Protein AF-Q71J46-F1 (afdb_monomer_lite)

Sequence (124 aa):
EFREAAFPFSQALTGQPQLASGIKQAYRIANSTFSEVVGVYYGQTYFGAAAKEDVLGMIKRMLKVYEDRLAKNDWLSQATKDKAITKLQALILKVGYPDKI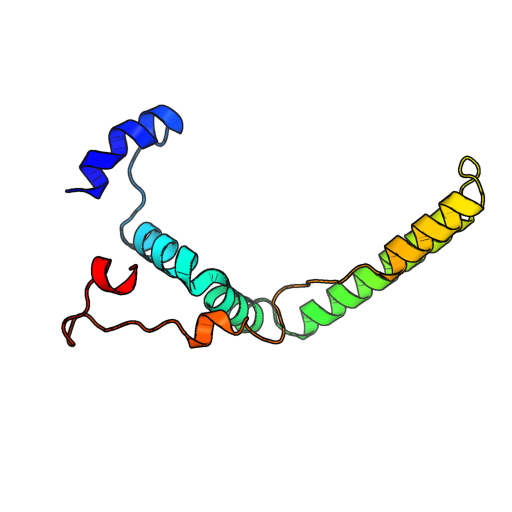EDIYNRLQVTPAEEGGSLYSNLQ

Secondary structure (DSSP, 8-state):
-HHHHTHHHHHHHH--SSPPPHHHHHHHHHHHHHHHHHHHHHIIIII-HHHHHHHHHHHHHHHHHHHHHHHH-SSS-HHHHHHHHHHHHTPPP--SS-SS--GGGGG-----GGGT--TTGGG-

InterPro domains:
  IPR000718 Peptidase M13 [PS51885] (1-124)
  IPR000718 Peptidase M13 [PTHR11733] (38-108)
  IPR008753 Peptidase M13, N-terminal domain [PF05649] (1-98)
  IPR024079 Metallopeptidase, catalytic domain superfamily [G3DSA:3.40.390.10] (18-116)

Structure (mmCIF, N/CA/C/O backbone):
data_AF-Q71J46-F1
#
_entry.id   AF-Q71J46-F1
#
loop_
_atom_site.group_PDB
_atom_site.id
_atom_site.type_symbol
_atom_site.label_atom_id
_atom_site.label_alt_id
_atom_site.label_comp_id
_atom_site.label_asym_id
_atom_site.label_entity_id
_atom_site.label_seq_id
_atom_site.pdbx_PDB_ins_code
_atom_site.Cartn_x
_atom_site.Cartn_y
_atom_site.Cartn_z
_atom_site.occupancy
_atom_site.B_iso_or_equiv
_atom_site.auth_seq_id
_atom_site.auth_comp_id
_atom_site.auth_asym_id
_atom_site.auth_atom_id
_atom_site.pdbx_PDB_model_num
ATOM 1 N N . GLU A 1 1 ? 21.104 7.763 -22.366 1.00 79.00 1 GLU A N 1
ATOM 2 C CA . GLU A 1 1 ? 20.827 9.111 -22.912 1.00 79.00 1 GLU A CA 1
ATOM 3 C C . GLU A 1 1 ? 19.822 9.926 -22.092 1.00 79.00 1 GLU A C 1
ATOM 5 O O . GLU A 1 1 ? 20.257 10.536 -21.127 1.00 79.00 1 GLU A O 1
ATOM 10 N N . PHE A 1 2 ? 18.504 9.926 -22.356 1.00 89.56 2 PHE A N 1
ATOM 11 C CA . PHE A 1 2 ? 17.559 10.815 -21.630 1.00 89.56 2 PHE A CA 1
ATOM 12 C C . PHE A 1 2 ? 17.592 10.667 -20.102 1.00 89.56 2 PHE A C 1
ATOM 14 O O . PHE A 1 2 ? 17.550 11.647 -19.363 1.00 89.56 2 PHE A O 1
ATOM 21 N N . ARG A 1 3 ? 17.717 9.428 -19.620 1.00 89.69 3 ARG A N 1
ATOM 22 C CA . ARG A 1 3 ? 17.825 9.129 -18.189 1.00 89.69 3 ARG A CA 1
ATOM 23 C C . ARG A 1 3 ? 19.098 9.695 -17.551 1.00 89.69 3 ARG A C 1
ATOM 25 O O . ARG A 1 3 ? 19.064 10.097 -16.394 1.00 89.69 3 ARG A O 1
ATOM 32 N N . GLU A 1 4 ? 20.204 9.703 -18.286 1.00 93.50 4 GLU A N 1
ATOM 33 C CA . GLU A 1 4 ? 21.473 10.279 -17.828 1.00 93.50 4 GLU A CA 1
ATOM 34 C C . GLU A 1 4 ? 21.417 11.798 -17.874 1.00 93.50 4 GLU A C 1
ATOM 36 O O . GLU A 1 4 ? 21.809 12.437 -16.906 1.00 93.50 4 GLU A O 1
ATOM 41 N N . ALA A 1 5 ? 20.835 12.371 -18.929 1.00 95.25 5 ALA A N 1
ATOM 42 C CA . ALA A 1 5 ? 20.633 13.812 -19.039 1.00 95.25 5 ALA A CA 1
ATOM 43 C C . ALA A 1 5 ? 19.754 14.371 -17.903 1.00 95.25 5 ALA A C 1
ATOM 45 O O . ALA A 1 5 ? 20.019 15.456 -17.394 1.00 95.25 5 ALA A O 1
ATOM 46 N N . ALA A 1 6 ? 18.739 13.620 -17.462 1.00 92.12 6 ALA A N 1
ATOM 47 C CA . ALA A 1 6 ? 17.874 14.008 -16.346 1.00 92.12 6 ALA A CA 1
ATOM 48 C C . ALA A 1 6 ? 18.517 13.815 -14.954 1.00 92.12 6 ALA A C 1
ATOM 50 O O . ALA A 1 6 ? 18.016 14.346 -13.959 1.00 92.12 6 ALA A O 1
ATOM 51 N N . PHE A 1 7 ? 19.606 13.045 -14.850 1.00 95.69 7 PHE A N 1
ATOM 52 C CA . PHE A 1 7 ? 20.170 12.644 -13.561 1.00 95.69 7 PHE A CA 1
ATOM 53 C C . PHE A 1 7 ? 20.768 13.790 -12.731 1.00 95.69 7 PHE A C 1
ATOM 55 O O . PHE A 1 7 ? 20.456 13.826 -11.540 1.00 95.69 7 PHE A O 1
ATOM 62 N N . PRO A 1 8 ? 21.559 14.738 -13.282 1.00 96.75 8 PRO A N 1
ATOM 63 C CA . PRO A 1 8 ? 22.214 15.779 -12.485 1.00 96.75 8 PRO A CA 1
ATOM 64 C C . PRO A 1 8 ? 21.248 16.595 -11.621 1.00 96.75 8 PRO A C 1
ATOM 66 O O . PRO A 1 8 ? 21.548 16.894 -10.468 1.00 96.75 8 PRO A O 1
ATOM 69 N N . PHE A 1 9 ? 20.052 16.892 -12.138 1.00 95.50 9 PHE A N 1
ATOM 70 C CA . PHE A 1 9 ? 19.023 17.595 -11.374 1.00 95.50 9 PHE A CA 1
ATOM 71 C C . PHE A 1 9 ? 18.504 16.751 -10.199 1.00 95.50 9 PHE A C 1
ATOM 73 O O . PHE A 1 9 ? 18.483 17.208 -9.057 1.00 95.50 9 PHE A O 1
ATOM 80 N N . SER A 1 10 ? 18.149 15.485 -10.448 1.00 94.00 10 SER A N 1
ATOM 81 C CA . SER A 1 10 ? 17.726 14.563 -9.384 1.00 94.00 10 SER A CA 1
ATOM 82 C C . SER A 1 10 ? 18.836 14.321 -8.356 1.00 94.00 10 SER A C 1
ATOM 84 O O . SER A 1 10 ? 18.549 14.166 -7.167 1.00 94.00 10 SER A O 1
ATOM 86 N N . GLN A 1 11 ? 20.094 14.270 -8.796 1.00 97.00 11 GLN A N 1
ATOM 87 C CA . GLN A 1 11 ? 21.263 14.121 -7.937 1.00 97.00 11 GLN A CA 1
ATOM 88 C C . GLN A 1 11 ? 21.434 15.338 -7.026 1.00 97.00 11 GLN A C 1
ATOM 90 O O . GLN A 1 11 ? 21.620 15.154 -5.827 1.00 97.00 11 GLN A O 1
ATOM 95 N N . ALA A 1 12 ? 21.294 16.558 -7.551 1.00 97.38 12 ALA A N 1
ATOM 96 C CA . ALA A 1 12 ? 21.371 17.779 -6.751 1.00 97.38 12 ALA A CA 1
ATOM 97 C C . ALA A 1 12 ? 20.289 17.845 -5.654 1.00 97.38 12 ALA A C 1
ATOM 99 O O . ALA A 1 12 ? 20.562 18.323 -4.557 1.00 97.38 12 ALA A O 1
ATOM 100 N N . LEU A 1 13 ? 19.083 17.327 -5.919 1.00 97.00 13 LEU A N 1
ATOM 101 C CA . LEU A 1 13 ? 17.981 17.310 -4.945 1.00 97.00 13 LEU A CA 1
ATOM 102 C C . LEU A 1 13 ? 18.117 16.229 -3.865 1.00 97.00 13 LEU A C 1
ATOM 104 O O . LEU A 1 13 ? 17.695 16.431 -2.731 1.00 97.00 13 LEU A O 1
ATOM 108 N N . THR A 1 14 ? 18.638 15.056 -4.228 1.00 96.25 14 THR A N 1
ATOM 109 C CA . THR A 1 14 ? 18.590 13.857 -3.367 1.00 96.25 14 THR A CA 1
ATOM 110 C C . THR A 1 14 ? 19.947 13.445 -2.807 1.00 96.25 14 THR A C 1
ATOM 112 O O . THR A 1 14 ? 20.006 12.605 -1.912 1.00 96.25 14 THR A O 1
ATOM 115 N N . GLY A 1 15 ? 21.041 13.978 -3.357 1.00 96.56 15 GLY A N 1
ATOM 116 C CA . GLY A 1 15 ? 22.405 13.552 -3.048 1.00 96.56 15 GLY A CA 1
ATOM 117 C C . GLY A 1 15 ? 22.750 12.148 -3.559 1.00 96.56 15 GLY A C 1
ATOM 118 O O . GLY A 1 15 ? 23.754 11.577 -3.138 1.00 96.56 15 GLY A O 1
ATOM 119 N N . GLN A 1 16 ? 21.934 11.549 -4.437 1.00 95.88 16 GLN A N 1
ATOM 120 C CA . GLN A 1 16 ? 22.171 10.184 -4.906 1.00 95.88 16 GLN A CA 1
ATOM 121 C C . GLN A 1 16 ? 23.502 10.095 -5.690 1.00 95.88 16 GLN A C 1
ATOM 123 O O . GLN A 1 16 ? 23.686 10.834 -6.657 1.00 95.88 16 GLN A O 1
ATOM 128 N N . PRO A 1 17 ? 24.422 9.171 -5.350 1.00 95.00 17 PRO A N 1
ATOM 129 C CA . PRO A 1 17 ? 25.767 9.159 -5.935 1.00 95.00 17 PRO A CA 1
ATOM 130 C C . PRO A 1 17 ? 25.795 8.695 -7.397 1.00 95.00 17 PRO A C 1
ATOM 132 O O . PRO A 1 17 ? 26.648 9.121 -8.165 1.00 95.00 17 PRO A O 1
ATOM 135 N N . GLN A 1 18 ? 24.858 7.831 -7.794 1.00 95.12 18 GLN A N 1
ATOM 136 C CA . GLN A 1 18 ? 24.785 7.269 -9.143 1.00 95.12 18 GLN A CA 1
ATOM 137 C C . GLN A 1 18 ? 23.353 6.898 -9.521 1.00 95.12 18 GLN A C 1
ATOM 139 O O . GLN A 1 18 ? 22.510 6.658 -8.652 1.00 95.12 18 GLN A O 1
ATOM 144 N N . LEU A 1 19 ? 23.093 6.757 -10.819 1.00 94.00 19 LEU A N 1
ATOM 145 C CA . LEU A 1 19 ? 21.829 6.235 -11.328 1.00 94.00 19 LEU A CA 1
ATOM 146 C C . LEU A 1 19 ? 21.512 4.837 -10.776 1.00 94.00 19 LEU A C 1
ATOM 148 O O . LEU A 1 19 ? 22.392 4.007 -10.551 1.00 94.00 19 LEU A O 1
ATOM 152 N N . ALA A 1 20 ? 20.220 4.544 -10.595 1.00 91.56 20 ALA A N 1
ATOM 153 C CA . ALA A 1 20 ? 19.792 3.180 -10.284 1.00 91.56 20 ALA A CA 1
ATOM 154 C C . ALA A 1 20 ? 20.135 2.220 -11.446 1.00 91.56 20 ALA A C 1
ATOM 156 O O . ALA A 1 20 ? 20.212 2.642 -12.603 1.00 91.56 20 ALA A O 1
ATOM 157 N N . SER A 1 21 ? 20.267 0.921 -11.180 1.00 95.06 21 SER A N 1
ATOM 158 C CA . SER A 1 21 ? 20.453 -0.062 -12.257 1.00 95.06 21 SER A CA 1
ATOM 159 C C . SER A 1 21 ? 19.276 -0.055 -13.243 1.00 95.06 21 SER A C 1
ATOM 161 O O . SER A 1 21 ? 18.163 0.354 -12.894 1.00 95.06 21 SER A O 1
ATOM 163 N N . GLY A 1 22 ? 19.512 -0.517 -14.476 1.00 93.69 22 GLY A N 1
ATOM 164 C CA . GLY A 1 22 ? 18.465 -0.630 -15.499 1.00 93.69 22 GLY A CA 1
ATOM 165 C C . GLY A 1 22 ? 17.284 -1.484 -15.030 1.00 93.69 22 GLY A C 1
ATOM 166 O O . GLY A 1 22 ? 16.142 -1.052 -15.124 1.00 93.69 22 GLY A O 1
ATOM 167 N N . ILE A 1 23 ? 17.564 -2.627 -14.395 1.00 96.25 23 ILE A N 1
ATOM 168 C CA . ILE A 1 23 ? 16.540 -3.520 -13.826 1.00 96.25 23 ILE A CA 1
ATOM 169 C C . ILE A 1 23 ? 15.715 -2.807 -12.753 1.00 96.25 23 ILE A C 1
ATOM 171 O O . ILE A 1 23 ? 14.489 -2.857 -12.775 1.00 96.25 23 ILE A O 1
ATOM 175 N N . LYS A 1 24 ? 16.366 -2.090 -11.827 1.00 95.56 24 LYS A N 1
ATOM 176 C CA . LYS A 1 24 ? 15.654 -1.366 -10.766 1.00 95.56 24 LYS A CA 1
ATOM 177 C C . LYS A 1 24 ? 14.781 -0.248 -11.335 1.00 95.56 24 LYS A C 1
ATOM 179 O O . LYS A 1 24 ? 13.716 0.027 -10.791 1.00 95.56 24 LYS A O 1
ATOM 184 N N . GLN A 1 25 ? 15.217 0.391 -12.419 1.00 93.50 25 GLN A N 1
ATOM 185 C CA . GLN A 1 25 ? 14.410 1.383 -13.120 1.00 93.50 25 GLN A CA 1
ATOM 186 C C . GLN A 1 25 ? 13.209 0.745 -13.819 1.00 93.50 25 GLN A C 1
ATOM 188 O O . GLN A 1 25 ? 12.097 1.229 -13.638 1.00 93.50 25 GLN A O 1
ATOM 193 N N . ALA A 1 26 ? 13.424 -0.337 -14.568 1.00 94.44 26 ALA A N 1
ATOM 194 C CA . ALA A 1 26 ? 12.358 -1.067 -15.248 1.00 94.44 26 ALA A CA 1
ATOM 195 C C . ALA A 1 26 ? 11.301 -1.556 -14.247 1.00 94.44 26 ALA A C 1
ATOM 197 O O . ALA A 1 26 ? 10.115 -1.304 -14.439 1.00 94.44 26 ALA A O 1
ATOM 198 N N . TYR A 1 27 ? 11.738 -2.133 -13.120 1.00 96.62 27 TYR A N 1
ATOM 199 C CA . TYR A 1 27 ? 10.857 -2.508 -12.016 1.00 96.62 27 TYR A CA 1
ATOM 200 C C . TYR A 1 27 ? 10.054 -1.318 -11.490 1.00 96.62 27 TYR A C 1
ATOM 202 O O . TYR A 1 27 ? 8.848 -1.427 -11.324 1.00 96.62 27 TYR A O 1
ATOM 210 N N . ARG A 1 28 ? 10.695 -0.167 -11.242 1.00 95.19 28 ARG A N 1
ATOM 211 C CA . ARG A 1 28 ? 9.996 1.027 -10.741 1.00 95.19 28 ARG A CA 1
ATOM 212 C C . ARG A 1 28 ? 8.924 1.521 -11.705 1.00 95.19 28 ARG A C 1
ATOM 214 O O . ARG A 1 28 ? 7.862 1.899 -11.233 1.00 95.19 28 ARG A O 1
ATOM 221 N N . ILE A 1 29 ? 9.201 1.506 -13.007 1.00 94.50 29 ILE A N 1
ATOM 222 C CA . ILE A 1 29 ? 8.242 1.934 -14.032 1.00 94.50 29 ILE A CA 1
ATOM 223 C C . ILE A 1 29 ? 7.075 0.945 -14.122 1.00 94.50 29 ILE A C 1
ATOM 225 O O . ILE A 1 29 ? 5.918 1.349 -14.080 1.00 94.50 29 ILE A O 1
ATOM 229 N N . ALA A 1 30 ? 7.360 -0.358 -14.175 1.00 94.94 30 ALA A N 1
ATOM 230 C CA . ALA A 1 30 ? 6.308 -1.370 -14.176 1.00 94.94 30 ALA A CA 1
ATOM 231 C C . ALA A 1 30 ? 5.458 -1.276 -12.900 1.00 94.94 30 ALA A C 1
ATOM 233 O O . ALA A 1 30 ? 4.234 -1.234 -12.964 1.00 94.94 30 ALA A O 1
ATOM 234 N N . ASN A 1 31 ? 6.100 -1.157 -11.737 1.00 96.44 31 ASN A N 1
ATOM 235 C CA . ASN A 1 31 ? 5.418 -1.076 -10.455 1.00 96.44 31 ASN A CA 1
ATOM 236 C C . ASN A 1 31 ? 4.669 0.249 -10.259 1.00 96.44 31 ASN A C 1
ATOM 238 O O . ASN A 1 31 ? 3.682 0.249 -9.543 1.00 96.44 31 ASN A O 1
ATOM 242 N N . SER A 1 32 ? 5.070 1.370 -10.871 1.00 95.44 32 SER A N 1
ATOM 243 C CA . SER A 1 32 ? 4.278 2.609 -10.784 1.00 95.44 32 SER A CA 1
ATOM 244 C C . SER A 1 32 ? 2.931 2.489 -11.493 1.00 95.44 32 SER A C 1
ATOM 246 O O . SER A 1 32 ? 1.973 3.122 -11.065 1.00 95.44 32 SER A O 1
ATOM 248 N N . THR A 1 33 ? 2.855 1.660 -12.534 1.00 94.81 33 THR A N 1
ATOM 249 C CA . THR A 1 33 ? 1.633 1.454 -13.322 1.00 94.81 33 THR A CA 1
ATOM 250 C C . THR A 1 33 ? 0.824 0.255 -12.827 1.00 94.81 33 THR A C 1
ATOM 252 O O . THR A 1 33 ? -0.397 0.315 -12.780 1.00 94.81 33 THR A O 1
ATOM 255 N N . PHE A 1 34 ? 1.496 -0.822 -12.409 1.00 96.25 34 PHE A N 1
ATOM 256 C CA . PHE A 1 34 ? 0.894 -2.118 -12.067 1.00 96.25 34 PHE A CA 1
ATOM 257 C C . PHE A 1 34 ? 1.054 -2.499 -10.582 1.00 96.25 34 PHE A C 1
ATOM 259 O O . PHE A 1 34 ? 1.047 -3.685 -10.248 1.00 96.25 34 PHE A O 1
ATOM 266 N N . SER A 1 35 ? 1.229 -1.516 -9.686 1.00 96.12 35 SER A N 1
ATOM 267 C CA . SER A 1 35 ? 1.576 -1.748 -8.267 1.00 96.12 35 SER A CA 1
ATOM 268 C C . SER A 1 35 ? 0.680 -2.764 -7.558 1.00 96.12 35 SER A C 1
ATOM 270 O O . SER A 1 35 ? 1.192 -3.639 -6.862 1.00 96.12 35 SER A O 1
ATOM 272 N N . GLU A 1 36 ? -0.640 -2.678 -7.729 1.00 97.12 36 GLU A N 1
ATOM 273 C CA . GLU A 1 36 ? -1.574 -3.565 -7.036 1.00 97.12 36 GLU A CA 1
ATOM 274 C C . GLU A 1 36 ? -1.516 -4.990 -7.578 1.00 97.12 36 GLU A C 1
ATOM 276 O O . GLU A 1 36 ? -1.485 -5.930 -6.793 1.00 97.12 36 GLU A O 1
ATOM 281 N N . VAL A 1 37 ? -1.414 -5.162 -8.897 1.00 96.44 37 VAL A N 1
ATOM 282 C CA . VAL A 1 37 ? -1.284 -6.485 -9.529 1.00 96.44 37 VAL A CA 1
ATOM 283 C C . VAL A 1 37 ? -0.016 -7.184 -9.034 1.00 96.44 37 VAL A C 1
ATOM 285 O O . VAL A 1 37 ? -0.064 -8.327 -8.574 1.00 96.44 37 VAL A O 1
ATOM 288 N N . VAL A 1 38 ? 1.116 -6.471 -9.062 1.00 96.38 38 VAL A N 1
ATOM 289 C CA . VAL A 1 38 ? 2.406 -6.973 -8.563 1.00 96.38 38 VAL A CA 1
ATOM 290 C C . VAL A 1 38 ? 2.329 -7.269 -7.062 1.00 96.38 38 VAL A C 1
ATOM 292 O O . VAL A 1 38 ? 2.792 -8.318 -6.609 1.00 96.38 38 VAL A O 1
ATOM 295 N N . GLY A 1 39 ? 1.718 -6.372 -6.287 1.00 97.00 39 GLY A N 1
ATOM 296 C CA . GLY A 1 39 ? 1.564 -6.502 -4.841 1.00 97.00 39 GLY A CA 1
ATOM 297 C C . GLY A 1 39 ? 0.670 -7.672 -4.428 1.00 97.00 39 GLY A C 1
ATOM 298 O O . GLY A 1 39 ? 1.015 -8.392 -3.491 1.00 97.00 39 GLY A O 1
ATOM 299 N N . VAL A 1 40 ? -0.436 -7.909 -5.139 1.00 97.00 40 VAL A N 1
ATOM 300 C CA . VAL A 1 40 ? -1.329 -9.056 -4.912 1.00 97.00 40 VAL A CA 1
ATOM 301 C C . VAL A 1 40 ? -0.598 -10.360 -5.192 1.00 97.00 40 VAL A C 1
ATOM 303 O O . VAL A 1 40 ? -0.600 -11.236 -4.328 1.00 97.00 40 VAL A O 1
ATOM 306 N N . TYR A 1 41 ? 0.094 -10.468 -6.331 1.00 96.19 41 TYR A N 1
ATOM 307 C CA . TYR A 1 41 ? 0.908 -11.647 -6.635 1.00 96.19 41 TYR A CA 1
ATOM 308 C C . TYR A 1 41 ? 1.949 -11.908 -5.538 1.00 96.19 41 TYR A C 1
ATOM 310 O O . TYR A 1 41 ? 2.053 -13.023 -5.020 1.00 96.19 41 TYR A O 1
ATOM 318 N N . TYR A 1 42 ? 2.691 -10.872 -5.134 1.00 97.25 42 TYR A N 1
ATOM 319 C CA . TYR A 1 42 ? 3.700 -10.986 -4.083 1.00 97.25 42 TYR A CA 1
ATOM 320 C C . TYR A 1 42 ? 3.082 -11.420 -2.746 1.00 97.25 42 TYR A C 1
ATOM 322 O O . TYR A 1 42 ? 3.587 -12.331 -2.089 1.00 97.25 42 TYR A O 1
ATOM 330 N N . GLY A 1 43 ? 1.970 -10.803 -2.350 1.00 97.38 43 GLY A N 1
ATOM 331 C CA . GLY A 1 43 ? 1.264 -11.120 -1.114 1.00 97.38 43 GLY A CA 1
ATOM 332 C C . GLY A 1 43 ? 0.728 -12.552 -1.090 1.00 97.38 43 GLY A C 1
ATOM 333 O O . GLY A 1 43 ? 0.915 -13.267 -0.105 1.00 97.38 43 GLY A O 1
ATOM 334 N N . GLN A 1 44 ? 0.125 -13.012 -2.182 1.00 95.75 44 GLN A N 1
ATOM 335 C CA . GLN A 1 44 ? -0.356 -14.390 -2.294 1.00 95.75 44 GLN A CA 1
ATOM 336 C C . GLN A 1 44 ? 0.796 -15.401 -2.246 1.00 95.75 44 GLN A C 1
ATOM 338 O O . GLN A 1 44 ? 0.676 -16.426 -1.579 1.00 95.75 44 GLN A O 1
ATOM 343 N N . THR A 1 45 ? 1.920 -15.088 -2.894 1.00 96.81 45 THR A N 1
ATOM 344 C CA . THR A 1 45 ? 3.061 -16.008 -3.030 1.00 96.81 45 THR A CA 1
ATOM 345 C C . THR A 1 45 ? 3.910 -16.094 -1.761 1.00 96.81 45 THR A C 1
ATOM 347 O O . THR A 1 45 ? 4.318 -17.184 -1.369 1.00 96.81 45 THR A O 1
ATOM 350 N N . TYR A 1 46 ? 4.194 -14.956 -1.121 1.00 97.88 46 TYR A N 1
ATOM 351 C CA . TYR A 1 46 ? 5.210 -14.870 -0.065 1.00 97.88 46 TYR A CA 1
ATOM 352 C C . TYR A 1 46 ? 4.656 -14.542 1.323 1.00 97.88 46 TYR A C 1
ATOM 354 O O . TYR A 1 46 ? 5.303 -14.867 2.315 1.00 97.88 46 TYR A O 1
ATOM 362 N N . PHE A 1 47 ? 3.486 -13.900 1.420 1.00 96.50 47 PHE A N 1
ATOM 363 C CA . PHE A 1 47 ? 2.843 -13.631 2.712 1.00 96.50 47 PHE A CA 1
ATOM 364 C C . PHE A 1 47 ? 1.844 -14.736 3.078 1.00 96.50 47 PHE A C 1
ATOM 366 O O . PHE A 1 47 ? 1.882 -15.264 4.187 1.00 96.50 47 PHE A O 1
ATOM 373 N N . GLY A 1 48 ? 0.998 -15.137 2.126 1.00 93.81 48 GLY A N 1
ATOM 374 C CA . GLY A 1 48 ? 0.060 -16.248 2.279 1.00 93.81 48 GLY A CA 1
ATOM 375 C C . GLY A 1 48 ? -1.192 -15.914 3.104 1.00 93.81 48 GLY A C 1
ATOM 376 O O . GLY A 1 48 ? -1.243 -14.960 3.881 1.00 93.81 48 GLY A O 1
ATOM 377 N N . ALA A 1 49 ? -2.249 -16.708 2.914 1.00 94.69 49 ALA A N 1
ATOM 378 C CA . ALA A 1 49 ? -3.550 -16.482 3.552 1.00 94.69 49 ALA A CA 1
ATOM 379 C C . ALA A 1 49 ? -3.535 -16.725 5.073 1.00 94.69 49 ALA A C 1
ATOM 381 O O . ALA A 1 49 ? -4.177 -15.994 5.820 1.00 94.69 49 ALA A O 1
ATOM 382 N N . ALA A 1 50 ? -2.765 -17.709 5.550 1.00 95.94 50 ALA A N 1
ATOM 383 C CA . ALA A 1 50 ? -2.700 -18.030 6.977 1.00 95.94 50 ALA A CA 1
ATOM 384 C C . ALA A 1 50 ? -2.139 -16.864 7.813 1.00 95.94 50 ALA A C 1
ATOM 386 O O . ALA A 1 50 ? -2.712 -16.509 8.841 1.00 95.94 50 ALA A O 1
ATOM 387 N N . ALA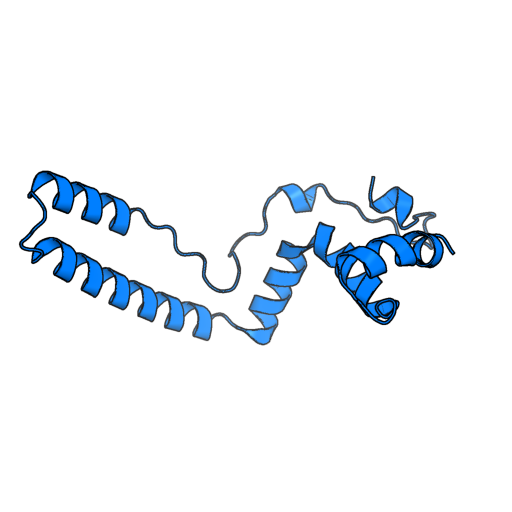 A 1 51 ? -1.063 -16.222 7.343 1.00 97.19 51 ALA A N 1
ATOM 388 C CA . ALA A 1 51 ? -0.496 -15.053 8.011 1.00 97.19 51 ALA A CA 1
ATOM 389 C C . ALA A 1 51 ? -1.446 -13.845 7.953 1.00 97.19 51 ALA A C 1
ATOM 391 O O . ALA A 1 51 ? -1.558 -13.098 8.925 1.00 97.19 51 ALA A O 1
ATOM 392 N N . LYS A 1 52 ? -2.173 -13.672 6.837 1.00 96.38 52 LYS A N 1
ATOM 393 C CA . LYS A 1 52 ? -3.209 -12.637 6.702 1.00 96.38 52 LYS A CA 1
ATOM 394 C C . LYS A 1 52 ? -4.286 -12.780 7.780 1.00 96.38 52 LYS A C 1
ATOM 396 O O . LYS A 1 52 ? -4.592 -11.795 8.452 1.00 96.38 52 LYS A O 1
ATOM 401 N N . GLU A 1 53 ? -4.808 -13.989 7.982 1.00 96.69 53 GLU A N 1
ATOM 402 C CA . GLU A 1 53 ? -5.837 -14.259 8.994 1.00 96.69 53 GLU A CA 1
ATOM 403 C C . GLU A 1 53 ? -5.326 -14.091 10.429 1.00 96.69 53 GLU A C 1
ATOM 405 O O . GLU A 1 53 ? -6.018 -13.503 11.265 1.00 96.69 53 GLU A O 1
ATOM 410 N N . ASP A 1 54 ? -4.101 -14.532 10.724 1.00 98.00 54 ASP A N 1
ATOM 411 C CA . ASP A 1 54 ? -3.519 -14.361 12.060 1.00 98.00 54 ASP A CA 1
ATOM 412 C C . ASP A 1 54 ? -3.354 -12.874 12.426 1.00 98.00 54 ASP A C 1
ATOM 414 O O . ASP A 1 54 ? -3.820 -12.417 13.481 1.00 98.00 54 ASP A O 1
ATOM 418 N N . VAL A 1 55 ? -2.792 -12.076 11.509 1.00 97.75 55 VAL A N 1
ATOM 419 C CA . VAL A 1 55 ? -2.640 -10.624 11.694 1.00 97.75 55 VAL A CA 1
ATOM 420 C C . VAL A 1 55 ? -4.005 -9.942 11.811 1.00 97.75 55 VAL A C 1
ATOM 422 O O . VAL A 1 55 ? -4.186 -9.072 12.669 1.00 97.75 55 VAL A O 1
ATOM 425 N N . LEU A 1 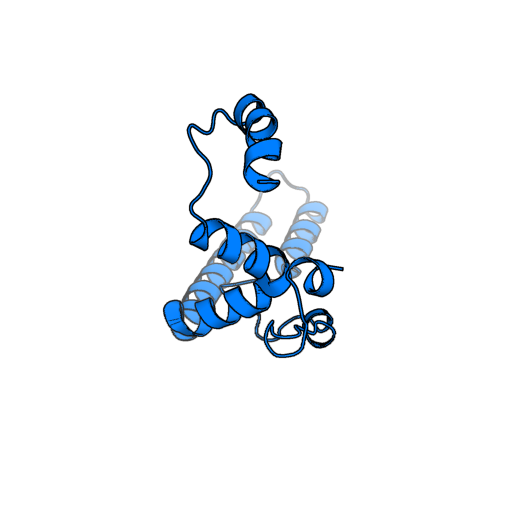56 ? -4.995 -10.352 11.014 1.00 97.00 56 LEU A N 1
ATOM 426 C CA . LEU A 1 56 ? -6.361 -9.838 11.118 1.00 97.00 56 LEU A CA 1
ATOM 427 C C . LEU A 1 56 ? -6.967 -10.126 12.501 1.00 97.00 56 LEU A C 1
ATOM 429 O O . LEU A 1 56 ? -7.580 -9.243 13.112 1.00 97.00 56 LEU A O 1
ATOM 433 N N . GLY A 1 57 ? -6.764 -11.335 13.024 1.00 97.56 57 GLY A N 1
ATOM 434 C CA . GLY A 1 57 ? -7.166 -11.713 14.376 1.00 97.56 57 GLY A CA 1
ATOM 435 C C . GLY A 1 57 ? -6.488 -10.855 15.446 1.00 97.56 57 GLY A C 1
ATOM 436 O O . GLY A 1 57 ? -7.147 -10.389 16.380 1.00 97.56 57 GLY A O 1
ATOM 437 N N . MET A 1 58 ? -5.190 -10.586 15.296 1.00 98.25 58 MET A N 1
ATOM 438 C CA . MET A 1 58 ? -4.448 -9.703 16.197 1.00 98.25 58 MET A CA 1
ATOM 439 C C . MET A 1 58 ? -5.007 -8.276 16.194 1.00 98.25 58 MET A C 1
ATOM 441 O O . MET A 1 58 ? -5.243 -7.718 17.269 1.00 98.25 58 MET A O 1
ATOM 445 N N . ILE A 1 59 ? -5.286 -7.706 15.019 1.00 97.50 59 ILE A N 1
ATOM 446 C CA . ILE A 1 59 ? -5.856 -6.357 14.904 1.00 97.50 59 ILE A CA 1
ATOM 447 C C . ILE A 1 59 ? -7.233 -6.296 15.575 1.00 97.50 59 ILE A C 1
ATOM 449 O O . ILE A 1 59 ? -7.490 -5.376 16.349 1.00 97.50 59 ILE A O 1
ATOM 453 N N . LYS A 1 60 ? -8.098 -7.299 15.369 1.00 97.00 60 LYS A N 1
ATOM 454 C CA . LYS A 1 60 ? -9.413 -7.371 16.034 1.00 97.00 60 LYS A CA 1
ATOM 455 C C . LYS A 1 60 ? -9.287 -7.364 17.563 1.00 97.00 60 LYS A C 1
ATOM 457 O O . LYS A 1 60 ? -10.031 -6.648 18.234 1.00 97.00 60 LYS A O 1
ATOM 462 N N . ARG A 1 61 ? -8.310 -8.091 18.121 1.00 98.00 61 ARG A N 1
ATOM 463 C CA . ARG A 1 61 ? -8.020 -8.060 19.569 1.00 98.00 61 ARG A CA 1
ATOM 464 C C . ARG A 1 61 ? -7.566 -6.672 20.029 1.00 98.00 61 ARG A C 1
ATOM 466 O O . ARG A 1 61 ? -8.044 -6.188 21.052 1.00 98.00 61 ARG A O 1
ATOM 473 N N . MET A 1 62 ? -6.694 -6.005 19.270 1.00 97.69 62 MET A N 1
ATOM 474 C CA . MET A 1 62 ? -6.240 -4.642 19.585 1.00 97.69 62 MET A CA 1
ATOM 475 C C . MET A 1 62 ? -7.385 -3.624 19.547 1.00 97.69 62 MET A C 1
ATOM 477 O O . MET A 1 62 ? -7.485 -2.790 20.448 1.00 97.69 62 MET A O 1
ATOM 481 N N . LEU A 1 63 ? -8.267 -3.710 18.548 1.00 97.31 63 LEU A N 1
ATOM 482 C CA . LEU A 1 63 ? -9.453 -2.857 18.457 1.00 97.31 63 LEU A CA 1
ATOM 483 C C . LEU A 1 63 ? -10.363 -3.049 19.669 1.00 97.31 63 LEU A C 1
ATOM 485 O O . LEU A 1 63 ? -10.824 -2.062 20.235 1.00 97.31 63 LEU A O 1
ATOM 489 N N . LYS A 1 64 ? -10.550 -4.291 20.134 1.00 97.50 64 LYS A N 1
ATOM 490 C CA . LYS A 1 64 ? -11.361 -4.547 21.327 1.00 97.50 64 LYS A CA 1
ATOM 491 C C . LYS A 1 64 ? -10.775 -3.899 22.583 1.00 97.50 64 LYS A C 1
ATOM 493 O O . LYS A 1 64 ? -11.490 -3.248 23.339 1.00 97.50 64 LYS A O 1
ATOM 498 N N . VAL A 1 65 ? -9.458 -4.002 22.765 1.00 98.12 65 VAL A N 1
ATOM 499 C CA . VAL A 1 65 ? -8.759 -3.326 23.871 1.00 98.12 65 VAL A CA 1
ATOM 500 C C . VAL A 1 65 ? -8.919 -1.804 23.781 1.00 98.12 65 VAL A C 1
ATOM 502 O O . VAL A 1 65 ? -9.092 -1.143 24.806 1.00 98.12 65 VAL A O 1
ATOM 505 N N . TYR A 1 66 ? -8.875 -1.231 22.576 1.00 97.62 66 TYR A N 1
ATOM 506 C CA . TYR A 1 66 ? -9.096 0.202 22.370 1.00 97.62 66 TYR A CA 1
ATOM 507 C C . TYR A 1 66 ? -10.524 0.637 22.696 1.00 97.62 66 TYR A C 1
ATOM 509 O O . TYR A 1 66 ? -10.703 1.672 23.337 1.00 97.62 66 TYR A O 1
ATOM 517 N N . GLU A 1 67 ? -11.522 -0.148 22.298 1.00 97.69 67 GLU A N 1
ATOM 518 C CA . GLU A 1 67 ? -12.925 0.096 22.638 1.00 97.69 67 GLU A CA 1
ATOM 519 C C . GLU A 1 67 ? -13.115 0.135 24.161 1.00 97.69 67 GLU A C 1
ATOM 521 O O . GLU A 1 67 ? -13.662 1.100 24.699 1.00 97.69 67 GLU A O 1
ATOM 526 N N . ASP A 1 68 ? -12.565 -0.853 24.872 1.00 97.88 68 ASP A N 1
ATOM 527 C CA . ASP A 1 68 ? -12.661 -0.933 26.331 1.00 97.88 68 ASP A CA 1
ATOM 528 C C . ASP A 1 68 ? -11.955 0.247 27.023 1.00 97.88 68 ASP A C 1
ATOM 530 O O . ASP A 1 68 ? -12.432 0.762 28.039 1.00 97.88 68 ASP A O 1
ATOM 534 N N . ARG A 1 69 ? -10.824 0.708 26.470 1.00 98.06 69 ARG A N 1
ATOM 535 C CA . ARG A 1 69 ? -10.114 1.903 26.957 1.00 98.06 69 ARG A CA 1
ATOM 536 C C . ARG A 1 69 ? -10.916 3.180 26.721 1.00 98.06 69 ARG A C 1
ATOM 538 O O . ARG A 1 69 ? -10.962 4.021 27.615 1.00 98.06 69 ARG A O 1
ATOM 545 N N . LEU A 1 70 ? -11.549 3.330 25.557 1.00 97.94 70 LEU A N 1
ATOM 546 C CA . LEU A 1 70 ? -12.402 4.484 25.251 1.00 97.94 70 LEU A CA 1
ATOM 547 C C . LEU A 1 70 ? -13.615 4.543 26.183 1.00 97.94 70 LEU A C 1
ATOM 549 O O . LEU A 1 70 ? -13.942 5.616 26.685 1.00 97.94 70 LEU A O 1
ATOM 553 N N . ALA A 1 71 ? -14.231 3.398 26.480 1.00 96.44 71 ALA A N 1
ATOM 554 C CA . ALA A 1 71 ? -15.356 3.323 27.408 1.00 96.44 71 ALA A CA 1
ATOM 555 C C . ALA A 1 71 ? -14.969 3.767 28.835 1.00 96.44 71 ALA A C 1
ATOM 557 O O . ALA A 1 71 ? -15.682 4.556 29.463 1.00 96.44 71 ALA A O 1
ATOM 558 N N . LYS A 1 72 ? -13.805 3.312 29.323 1.00 97.25 72 LYS A N 1
ATOM 559 C CA . LYS A 1 72 ? -13.288 3.598 30.677 1.00 97.25 72 LYS A CA 1
ATOM 560 C C . LYS A 1 72 ? -12.568 4.942 30.812 1.00 97.25 72 LYS A C 1
ATOM 562 O O . LYS A 1 72 ? -12.134 5.280 31.906 1.00 97.25 72 LYS A O 1
ATOM 567 N N . ASN A 1 73 ? -12.418 5.687 29.722 1.00 97.25 73 ASN A N 1
ATOM 568 C CA . ASN A 1 73 ? -11.743 6.977 29.719 1.00 97.25 73 ASN A CA 1
ATOM 569 C C . ASN A 1 73 ? -12.446 7.968 30.667 1.00 97.25 73 ASN A C 1
ATOM 571 O O . ASN A 1 73 ? -13.664 8.079 30.636 1.00 97.25 73 ASN A O 1
ATOM 575 N N . ASP A 1 74 ? -11.722 8.682 31.516 1.00 97.31 74 ASP A N 1
ATOM 576 C CA . ASP A 1 74 ? -12.299 9.546 32.558 1.00 97.31 74 ASP A CA 1
ATOM 577 C C . ASP A 1 74 ? -12.331 11.035 32.189 1.00 97.31 74 ASP A C 1
ATOM 579 O O . ASP A 1 74 ? -13.042 11.809 32.826 1.00 97.31 74 ASP A O 1
ATOM 583 N N . TRP A 1 75 ? -11.616 11.437 31.138 1.00 98.06 75 TRP A N 1
ATOM 584 C CA . TRP A 1 75 ? -11.508 12.837 30.727 1.00 98.06 75 TRP A CA 1
ATOM 585 C C . TRP A 1 75 ? -12.413 13.206 29.542 1.00 98.06 75 TRP A C 1
ATOM 587 O O . TRP A 1 75 ? -12.704 14.384 29.329 1.00 98.06 75 TRP A O 1
ATOM 597 N N . LEU A 1 76 ? -12.881 12.224 28.766 1.00 97.94 76 LEU A N 1
ATOM 598 C CA . LEU A 1 76 ? -13.833 12.428 27.675 1.00 97.94 76 LEU A CA 1
ATOM 599 C C . LEU A 1 76 ? -15.276 12.476 28.184 1.00 97.94 76 LEU A C 1
ATOM 601 O O . LEU A 1 76 ? -15.709 11.630 28.967 1.00 97.94 76 LEU A O 1
ATOM 605 N N . SER A 1 77 ? -16.066 13.404 27.637 1.00 98.25 77 SER A N 1
ATOM 606 C CA . SER A 1 77 ? -17.522 13.374 27.799 1.00 98.25 77 SER A CA 1
ATOM 607 C C . SER A 1 77 ? -18.114 12.113 27.161 1.00 98.25 77 SER A C 1
ATOM 609 O O . SER A 1 77 ? -17.573 11.579 26.188 1.00 98.25 77 SER A O 1
ATOM 611 N N . GLN A 1 78 ? -19.263 11.657 27.671 1.00 97.75 78 GLN A N 1
ATOM 612 C CA . GLN A 1 78 ? -19.923 10.454 27.155 1.00 97.75 78 GLN A CA 1
ATOM 613 C C . GLN A 1 78 ? -20.219 10.556 25.650 1.00 97.75 78 GLN A C 1
ATOM 615 O O . GLN A 1 78 ? -19.877 9.653 24.895 1.00 97.75 78 GLN A O 1
ATOM 620 N N . ALA A 1 79 ? -20.733 11.704 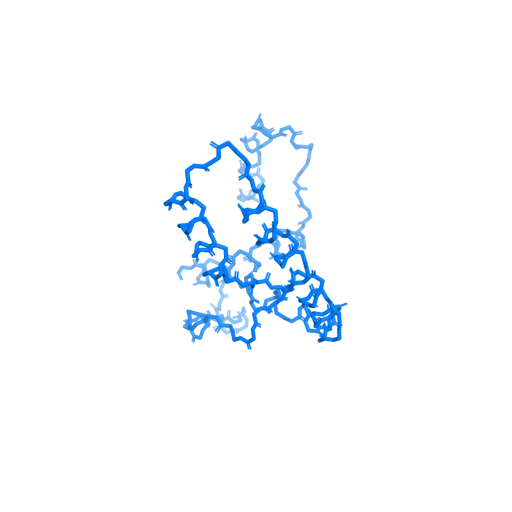25.195 1.00 98.19 79 ALA A N 1
ATOM 621 C CA . ALA A 1 79 ? -21.024 11.938 23.782 1.00 98.19 79 ALA A CA 1
ATOM 622 C C . ALA A 1 79 ? -19.782 11.779 22.883 1.00 98.19 79 ALA A C 1
ATOM 624 O O . ALA A 1 79 ? -19.872 11.236 21.780 1.00 98.19 79 ALA A O 1
ATOM 625 N N . THR A 1 80 ? -18.609 12.219 23.349 1.00 98.44 80 THR A N 1
ATOM 626 C CA . THR A 1 80 ? -17.361 12.066 22.592 1.00 98.44 80 THR A CA 1
ATOM 627 C C . THR A 1 80 ? -16.879 10.616 2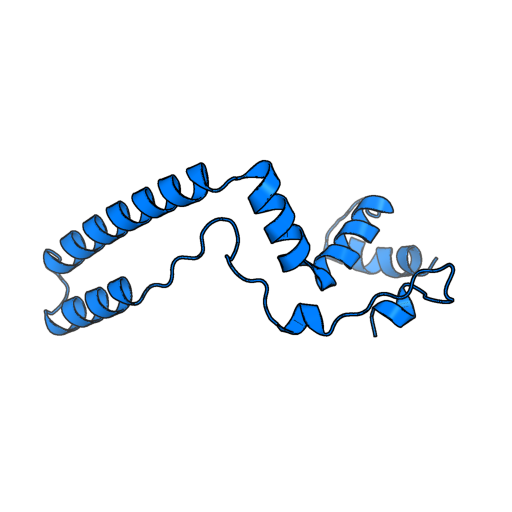2.590 1.00 98.44 80 THR A C 1
ATOM 629 O O . THR A 1 80 ? -16.423 10.143 21.546 1.00 98.44 80 THR A O 1
ATOM 632 N N . LYS A 1 81 ? -17.015 9.885 23.708 1.00 98.31 81 LYS A N 1
ATOM 633 C CA . LYS A 1 81 ? -16.700 8.445 23.762 1.00 98.31 81 LYS A CA 1
ATOM 634 C C . LYS A 1 81 ? -17.532 7.656 22.758 1.00 98.31 81 LYS A C 1
ATOM 636 O O . LYS A 1 81 ? -16.970 6.877 21.993 1.00 98.31 81 LYS A O 1
ATOM 641 N N . ASP A 1 82 ? -18.837 7.911 22.709 1.00 97.75 82 ASP A N 1
ATOM 642 C CA . ASP A 1 82 ? -19.754 7.198 21.818 1.00 97.75 82 ASP A CA 1
ATOM 643 C C . ASP A 1 82 ? -19.352 7.397 20.348 1.00 97.75 82 ASP A C 1
ATOM 645 O O . ASP A 1 82 ? -19.239 6.435 19.585 1.00 97.75 82 ASP A O 1
ATOM 649 N N . LYS A 1 83 ? -19.022 8.637 19.955 1.00 98.38 83 LYS A N 1
ATOM 650 C CA . LYS A 1 83 ? -18.528 8.940 18.600 1.00 98.38 83 LYS A CA 1
ATOM 651 C C . LYS A 1 83 ? -17.166 8.315 18.308 1.00 98.38 83 LYS A C 1
ATOM 653 O O . LYS A 1 83 ? -16.939 7.862 17.184 1.00 98.38 83 LYS A O 1
ATOM 658 N N . ALA A 1 84 ? -16.267 8.271 19.289 1.00 98.19 84 ALA A N 1
ATOM 659 C CA . ALA A 1 84 ? -14.971 7.618 19.136 1.00 98.19 84 ALA A CA 1
ATOM 660 C C . ALA A 1 84 ? -15.126 6.105 18.907 1.00 98.19 84 ALA A C 1
ATOM 662 O O . ALA A 1 84 ? -14.467 5.558 18.021 1.00 98.19 84 ALA A O 1
ATOM 663 N N . ILE A 1 85 ? -16.038 5.451 19.633 1.00 97.56 85 ILE A N 1
ATOM 664 C CA . ILE A 1 85 ? -16.359 4.029 19.450 1.00 97.56 85 ILE A CA 1
ATOM 665 C C . ILE A 1 85 ? -16.995 3.793 18.075 1.00 97.56 85 ILE A C 1
ATOM 667 O O . ILE A 1 85 ? -16.559 2.892 17.361 1.00 97.56 85 ILE A O 1
ATOM 671 N N . THR A 1 86 ? -17.935 4.640 17.637 1.00 97.88 86 THR A N 1
ATOM 672 C CA . THR A 1 86 ? -18.489 4.556 16.271 1.00 97.88 86 THR A CA 1
ATOM 673 C C . THR A 1 86 ? -17.389 4.632 15.211 1.00 97.88 86 THR A C 1
ATOM 675 O O . THR A 1 86 ? -17.358 3.818 14.289 1.00 97.88 86 THR A O 1
ATOM 678 N N . LYS A 1 87 ? -16.449 5.579 15.341 1.00 97.94 87 LYS A N 1
ATOM 679 C CA . LYS A 1 87 ? -15.319 5.701 14.408 1.00 97.94 87 LYS A CA 1
ATOM 680 C C . LYS A 1 87 ? -14.433 4.454 14.423 1.00 97.94 87 LYS A C 1
ATOM 682 O O . LYS A 1 87 ? -14.002 4.018 13.361 1.00 97.94 87 LYS A O 1
ATOM 687 N N . LEU A 1 88 ? -14.166 3.897 15.604 1.00 97.44 88 LEU A N 1
ATOM 688 C CA . LEU A 1 88 ? -13.367 2.683 15.770 1.00 97.44 88 LEU A CA 1
ATOM 689 C C . LEU A 1 88 ? -14.018 1.479 15.070 1.00 97.44 88 LEU A C 1
ATOM 691 O O . LEU A 1 88 ? -13.337 0.747 14.357 1.00 97.44 88 LEU A O 1
ATOM 695 N N . GLN A 1 89 ? -15.330 1.305 15.236 1.00 94.69 89 GLN A N 1
ATOM 696 C CA . GLN A 1 89 ? -16.104 0.219 14.622 1.00 94.69 89 GLN A CA 1
ATOM 697 C C . GLN A 1 89 ? -16.228 0.365 13.096 1.00 94.69 89 GLN A C 1
ATOM 699 O O . GLN A 1 89 ? -16.371 -0.632 12.395 1.00 94.69 89 GLN A O 1
ATOM 704 N N . ALA A 1 90 ? -16.132 1.590 12.574 1.00 96.62 90 ALA A N 1
ATOM 705 C CA . ALA A 1 90 ? -16.174 1.876 11.141 1.00 96.62 90 ALA A CA 1
ATOM 706 C C . ALA A 1 90 ? -14.821 1.697 10.420 1.00 96.62 90 ALA A C 1
ATOM 708 O O . ALA A 1 90 ? -14.734 1.943 9.215 1.00 96.62 90 ALA A O 1
ATOM 709 N N . LEU A 1 91 ? -13.748 1.311 11.123 1.00 96.50 91 LEU A N 1
ATOM 710 C CA . LEU A 1 91 ? -12.436 1.117 10.504 1.00 96.50 91 LEU A CA 1
ATOM 711 C C . LEU A 1 91 ? -12.447 -0.053 9.514 1.00 96.50 91 LEU A C 1
ATOM 713 O O . LEU A 1 91 ? -12.788 -1.183 9.854 1.00 96.50 91 LEU A O 1
ATOM 717 N N . ILE A 1 92 ? -11.977 0.213 8.296 1.00 94.44 92 ILE A N 1
ATOM 718 C CA . ILE A 1 92 ? -11.762 -0.807 7.268 1.00 94.44 92 ILE A CA 1
ATOM 719 C C . ILE A 1 92 ? -10.328 -1.321 7.387 1.00 94.44 92 ILE A C 1
ATOM 721 O O . ILE A 1 92 ? -9.369 -0.557 7.266 1.00 94.44 92 ILE A O 1
ATOM 725 N N . LEU A 1 93 ? -10.179 -2.626 7.610 1.00 94.44 93 LEU A N 1
ATOM 726 C CA . LEU A 1 93 ? -8.877 -3.271 7.754 1.00 94.44 93 LEU A CA 1
ATOM 727 C C . LEU A 1 93 ? -8.335 -3.693 6.385 1.00 94.44 93 LEU A C 1
ATOM 729 O O . LEU A 1 93 ? -8.945 -4.506 5.697 1.00 94.44 93 LEU A O 1
ATOM 733 N N . LYS A 1 94 ? -7.168 -3.164 6.004 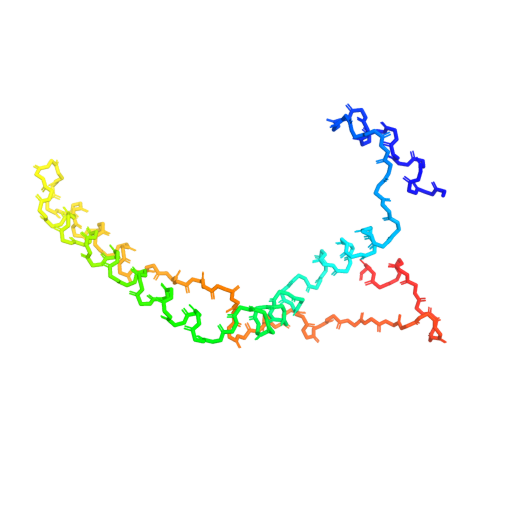1.00 94.94 94 LYS A N 1
ATOM 734 C CA . LYS A 1 94 ? -6.426 -3.561 4.797 1.00 94.94 94 LYS A CA 1
ATOM 735 C C . LYS A 1 94 ? -5.146 -4.285 5.218 1.00 94.94 94 LYS A C 1
ATOM 737 O O . LYS A 1 94 ? -4.235 -3.648 5.740 1.00 94.94 94 LYS A O 1
ATOM 742 N N . VAL A 1 95 ? -5.089 -5.607 5.034 1.00 95.88 95 VAL A N 1
ATOM 743 C CA . VAL A 1 95 ? -3.994 -6.459 5.539 1.00 95.88 95 VAL A CA 1
ATOM 744 C C . VAL A 1 95 ? -3.354 -7.250 4.401 1.00 95.88 95 VAL A C 1
ATOM 746 O O . VAL A 1 95 ? -4.016 -8.063 3.759 1.00 95.88 95 VAL A O 1
ATOM 749 N N . GLY A 1 96 ? -2.054 -7.038 4.187 1.00 96.12 96 GLY A N 1
ATOM 750 C CA . GLY A 1 96 ? -1.243 -7.767 3.208 1.00 96.12 96 GLY A CA 1
ATOM 751 C C . GLY A 1 96 ? -1.550 -7.383 1.761 1.00 96.12 96 GLY A C 1
ATOM 752 O O . GLY A 1 96 ? -0.803 -6.622 1.156 1.00 96.12 96 GLY A O 1
ATOM 753 N N . TYR A 1 97 ? -2.646 -7.911 1.218 1.00 96.38 97 TYR A N 1
ATOM 754 C CA . TYR A 1 97 ? -3.091 -7.711 -0.163 1.00 96.38 97 TYR A CA 1
ATOM 755 C C . TYR A 1 97 ? -4.628 -7.722 -0.249 1.00 96.38 97 TYR A C 1
ATOM 757 O O . TYR A 1 97 ? -5.276 -8.410 0.554 1.00 96.38 97 TYR A O 1
ATOM 765 N N . PRO A 1 98 ? -5.232 -6.964 -1.185 1.00 95.38 98 PRO A N 1
ATOM 766 C CA . PRO A 1 98 ? -6.676 -6.979 -1.394 1.00 95.38 98 PRO A CA 1
ATOM 767 C C . PRO A 1 98 ? -7.139 -8.318 -1.979 1.00 95.38 98 PRO A C 1
ATOM 769 O O . PRO A 1 98 ? -6.387 -9.005 -2.667 1.00 95.38 98 PRO A O 1
ATOM 772 N N . ASP A 1 99 ? -8.392 -8.683 -1.714 1.00 91.94 99 ASP A N 1
ATOM 773 C CA . ASP A 1 99 ? -8.988 -9.909 -2.267 1.00 91.94 99 ASP A CA 1
ATOM 774 C C . ASP A 1 99 ? -9.404 -9.740 -3.736 1.00 91.94 99 ASP A C 1
ATOM 776 O O . ASP A 1 99 ? -9.455 -10.712 -4.487 1.00 91.94 99 ASP A O 1
ATOM 780 N N . LYS A 1 100 ? -9.671 -8.498 -4.156 1.00 93.38 100 LYS A N 1
ATOM 781 C CA . LYS A 1 100 ? -9.986 -8.124 -5.535 1.00 93.38 100 LYS A CA 1
ATOM 782 C C . LYS A 1 100 ? -9.085 -6.964 -5.952 1.00 93.38 100 LYS A C 1
ATOM 784 O O . LYS A 1 100 ? -9.022 -5.973 -5.233 1.00 93.38 100 LYS A O 1
ATOM 789 N N . ILE A 1 101 ? -8.446 -7.101 -7.112 1.00 96.25 101 ILE A N 1
ATOM 790 C CA . ILE A 1 101 ? -7.698 -6.020 -7.765 1.00 96.25 101 ILE A CA 1
ATOM 791 C C . ILE A 1 101 ? -8.683 -4.958 -8.275 1.00 96.25 101 ILE A C 1
ATOM 793 O O . ILE A 1 101 ? -9.744 -5.308 -8.802 1.00 96.25 101 ILE A O 1
ATOM 797 N N . GLU A 1 102 ? -8.350 -3.674 -8.135 1.00 95.75 102 GLU A N 1
ATOM 798 C CA . GLU A 1 102 ? -9.191 -2.584 -8.644 1.00 95.75 102 GLU A CA 1
ATOM 799 C C . GLU A 1 102 ? -9.500 -2.703 -10.152 1.00 95.75 102 GLU A C 1
ATOM 801 O O . GLU A 1 102 ? -8.665 -3.075 -10.976 1.00 95.75 102 GLU A O 1
ATOM 806 N N . ASP A 1 103 ? -10.719 -2.326 -10.550 1.00 96.62 103 ASP A N 1
ATOM 807 C CA . ASP A 1 103 ? -11.192 -2.531 -11.927 1.00 96.62 103 ASP A CA 1
ATOM 808 C C . ASP A 1 103 ? -10.436 -1.685 -12.970 1.00 96.62 103 ASP A C 1
ATOM 810 O O . ASP A 1 103 ? -10.484 -1.986 -14.165 1.00 96.62 103 ASP A O 1
ATOM 814 N N . ILE A 1 104 ? -9.706 -0.647 -12.542 1.00 95.06 104 ILE A N 1
ATOM 815 C CA . ILE A 1 104 ? -8.871 0.175 -13.427 1.00 95.06 104 ILE A CA 1
ATOM 816 C C . ILE A 1 104 ? -7.795 -0.656 -14.139 1.00 95.06 104 ILE A C 1
ATOM 818 O O . ILE A 1 104 ? -7.514 -0.399 -15.309 1.00 95.06 104 ILE A O 1
ATOM 822 N N . TYR A 1 105 ? -7.259 -1.696 -13.492 1.00 94.94 105 TYR A N 1
ATOM 823 C CA . TYR A 1 105 ? -6.212 -2.540 -14.075 1.00 94.94 105 TYR A CA 1
ATOM 824 C C . TYR A 1 105 ? -6.710 -3.370 -15.264 1.00 94.94 105 TYR A C 1
ATOM 826 O O . TYR A 1 105 ? -5.925 -3.670 -16.158 1.00 94.94 105 TYR A O 1
ATOM 834 N N . ASN A 1 106 ? -8.015 -3.654 -15.349 1.00 95.06 106 ASN A N 1
ATOM 835 C CA . ASN A 1 106 ? -8.616 -4.341 -16.502 1.00 95.06 106 ASN A CA 1
ATOM 836 C C . ASN A 1 106 ? -8.607 -3.486 -17.780 1.00 95.06 106 ASN A C 1
ATOM 838 O O . ASN A 1 106 ? -8.841 -3.996 -18.873 1.00 95.06 106 ASN A O 1
ATOM 842 N N . ARG A 1 107 ? -8.388 -2.172 -17.647 1.00 94.62 107 ARG A N 1
ATOM 843 C CA . ARG A 1 107 ? -8.340 -1.224 -18.768 1.00 94.62 107 ARG A CA 1
ATOM 844 C C . ARG A 1 107 ? -6.922 -1.002 -19.288 1.00 94.62 107 ARG A C 1
ATOM 846 O O . ARG A 1 107 ? -6.764 -0.343 -20.310 1.00 94.62 107 ARG A O 1
ATOM 853 N N . LEU A 1 108 ? -5.912 -1.507 -18.582 1.00 93.31 108 LEU A N 1
ATOM 854 C CA . LEU A 1 108 ? -4.518 -1.360 -18.973 1.00 93.31 108 LEU A CA 1
ATOM 855 C C . LEU A 1 108 ? -4.156 -2.438 -19.994 1.00 93.31 108 LEU A C 1
ATOM 857 O O . LEU A 1 108 ? -4.442 -3.617 -19.798 1.00 93.31 108 LEU A O 1
ATOM 861 N N . GLN A 1 109 ? -3.509 -2.024 -21.078 1.00 93.50 109 GLN A N 1
ATOM 862 C CA . GLN A 1 109 ? -3.021 -2.909 -22.129 1.00 93.50 109 GLN A CA 1
ATOM 863 C C . GLN A 1 109 ? -1.543 -2.618 -22.358 1.00 93.50 109 GLN A C 1
ATOM 865 O O . GLN A 1 109 ? -1.123 -1.464 -22.349 1.00 93.50 109 GLN A O 1
ATOM 870 N N . VAL A 1 110 ? -0.753 -3.670 -22.544 1.00 95.62 110 VAL A N 1
ATOM 871 C CA . VAL A 1 110 ? 0.677 -3.560 -22.834 1.00 95.62 110 VAL A CA 1
ATOM 872 C C . VAL A 1 110 ? 0.920 -4.246 -24.163 1.00 95.62 110 VAL A C 1
ATOM 874 O O . VAL A 1 110 ? 0.659 -5.439 -24.288 1.00 95.62 110 VAL A O 1
ATOM 877 N N . THR A 1 111 ? 1.422 -3.494 -25.140 1.00 96.94 111 THR A N 1
ATOM 878 C CA . THR A 1 111 ? 1.846 -4.054 -26.428 1.00 96.94 111 THR A CA 1
ATOM 879 C C . THR A 1 111 ? 3.326 -4.439 -26.328 1.00 96.94 111 THR A C 1
ATOM 881 O O . THR A 1 111 ? 4.143 -3.569 -25.989 1.00 96.94 111 THR A O 1
ATOM 884 N N . PRO A 1 112 ? 3.701 -5.707 -26.573 1.00 95.94 112 PRO A N 1
ATOM 885 C CA . PRO A 1 112 ? 5.097 -6.132 -26.597 1.00 95.94 112 PRO A CA 1
ATOM 886 C C . PRO A 1 112 ? 5.913 -5.418 -27.680 1.00 95.94 112 PRO A C 1
ATOM 888 O O . PRO A 1 112 ? 5.369 -4.904 -28.659 1.00 95.94 112 PRO A O 1
ATOM 891 N N . ALA A 1 113 ? 7.239 -5.404 -27.526 1.00 95.44 113 ALA A N 1
ATOM 892 C CA . ALA A 1 113 ? 8.123 -4.740 -28.485 1.00 95.44 113 ALA A CA 1
ATOM 893 C C . ALA A 1 113 ? 8.065 -5.399 -29.875 1.00 95.44 113 ALA A C 1
ATOM 895 O O . ALA A 1 113 ? 8.053 -4.707 -30.891 1.00 95.44 113 ALA A O 1
ATOM 896 N N . GLU A 1 114 ? 7.964 -6.728 -29.915 1.00 97.00 114 GLU A N 1
ATOM 897 C CA . GLU A 1 114 ? 7.781 -7.529 -31.130 1.00 97.00 114 GLU A CA 1
ATOM 898 C C . GLU A 1 114 ? 6.486 -7.217 -31.901 1.00 97.00 114 GLU A C 1
ATOM 900 O O . GLU A 1 114 ? 6.439 -7.420 -33.112 1.00 97.00 114 GLU A O 1
ATOM 905 N N . GLU A 1 115 ? 5.469 -6.661 -31.238 1.00 96.62 115 GLU A N 1
ATOM 906 C CA . GLU A 1 115 ? 4.203 -6.228 -31.851 1.00 96.62 115 GLU A CA 1
ATOM 907 C C . GLU A 1 115 ? 4.196 -4.723 -32.188 1.00 96.62 115 GLU A C 1
ATOM 909 O O . GLU A 1 115 ? 3.163 -4.152 -32.533 1.00 96.62 115 GLU A O 1
ATOM 914 N N . GLY A 1 116 ? 5.354 -4.058 -32.100 1.00 95.75 116 GLY A N 1
ATOM 915 C CA . GLY A 1 116 ? 5.504 -2.626 -32.374 1.00 95.75 116 GLY A CA 1
ATOM 916 C C . GLY A 1 116 ? 5.242 -1.721 -31.168 1.00 95.75 116 GLY A C 1
ATOM 917 O O . GLY A 1 116 ? 5.212 -0.498 -31.312 1.00 95.75 116 GLY A O 1
ATOM 918 N N . GLY A 1 117 ? 5.079 -2.292 -29.973 1.00 96.25 117 GLY A N 1
ATOM 919 C CA . GLY A 1 117 ? 4.983 -1.534 -28.733 1.00 96.25 117 GLY A CA 1
ATOM 920 C C . GLY A 1 117 ? 6.308 -0.880 -28.332 1.00 96.25 117 GLY A C 1
ATOM 921 O O . GLY A 1 117 ? 7.401 -1.328 -28.673 1.00 96.25 117 GLY A O 1
ATOM 922 N N . SER A 1 118 ? 6.226 0.192 -27.549 1.00 95.50 118 SER A N 1
ATOM 923 C CA . SER A 1 118 ? 7.385 0.848 -26.943 1.00 95.50 118 SER A CA 1
ATOM 924 C C . SER A 1 118 ? 7.096 1.201 -25.488 1.00 95.50 118 SER A C 1
ATOM 926 O O . SER A 1 118 ? 5.940 1.296 -25.074 1.00 95.50 118 SER A O 1
ATOM 928 N N . LEU A 1 119 ? 8.145 1.455 -24.699 1.00 92.50 119 LEU A N 1
ATOM 929 C CA . LEU A 1 119 ? 7.964 1.953 -23.333 1.00 92.50 119 LEU A CA 1
ATOM 930 C C . LEU A 1 119 ? 7.139 3.247 -23.311 1.00 92.50 119 LEU A C 1
ATOM 932 O O . LEU A 1 119 ? 6.310 3.423 -22.433 1.00 92.50 119 LEU A O 1
ATOM 936 N N . TYR A 1 120 ? 7.360 4.140 -24.276 1.00 92.56 120 TYR A N 1
ATOM 937 C CA . TYR A 1 120 ? 6.656 5.416 -24.344 1.00 92.56 120 TYR A CA 1
ATOM 938 C C . TYR A 1 120 ? 5.172 5.232 -24.684 1.00 92.56 120 TYR A C 1
ATOM 940 O O . TYR A 1 120 ? 4.324 5.760 -23.976 1.00 92.56 120 TYR A O 1
ATOM 948 N N . SER A 1 121 ? 4.853 4.438 -25.711 1.00 94.31 121 SER A N 1
ATOM 949 C CA . SER A 1 121 ? 3.464 4.196 -26.128 1.00 94.31 121 SER A CA 1
ATOM 950 C C . SER A 1 121 ? 2.647 3.423 -25.090 1.00 94.31 121 SER A C 1
ATOM 952 O O . SER A 1 121 ? 1.451 3.643 -24.993 1.00 94.31 121 SER A O 1
ATOM 954 N N . ASN A 1 122 ? 3.279 2.548 -24.298 1.00 94.88 122 ASN A N 1
ATOM 955 C CA . ASN A 1 122 ? 2.614 1.801 -23.221 1.00 94.88 122 ASN A CA 1
ATOM 956 C C . ASN A 1 122 ? 2.407 2.622 -21.932 1.00 94.88 122 ASN A C 1
ATOM 958 O O . ASN A 1 122 ? 1.765 2.138 -21.003 1.00 94.88 122 ASN A O 1
ATOM 962 N N . LEU A 1 123 ? 3.001 3.816 -21.832 1.00 88.81 123 LEU A N 1
ATOM 963 C CA . LEU A 1 123 ? 2.871 4.703 -20.669 1.00 88.81 123 LEU A CA 1
ATOM 964 C C . LEU A 1 123 ? 1.961 5.914 -20.925 1.00 88.81 123 LEU A C 1
ATOM 966 O O . LEU A 1 123 ? 1.784 6.715 -20.006 1.00 88.81 123 LEU A O 1
ATOM 970 N N . GLN A 1 124 ? 1.442 6.072 -22.147 1.00 74.50 124 GLN A N 1
ATOM 971 C CA . GLN A 1 124 ? 0.469 7.112 -22.494 1.00 74.50 124 GLN A CA 1
ATOM 972 C C . GLN A 1 124 ? -0.967 6.703 -22.170 1.00 74.50 124 GLN A C 1
ATOM 974 O O . GLN A 1 124 ? -1.270 5.491 -22.213 1.00 74.50 124 GLN A O 1
#

Foldseek 3Di:
DVQVVPVVVVCVVPVDPDDDDPVVVVVVLCCVLCVQVVQQVCLCPPVNDVNQVVVVVVVVVVLVVVLVCLVPDDPDDPVVSVVVNVVSVPDDDDTRHDPDDDPVVVVQDADDVVNVGDSVNSND

Organism: Lactobacillus delbrueckii subsp. lactis (NCBI:txid29397)

pLDDT: mean 95.66, std 3.06, range [74.5, 98.44]

Radius of gyration: 22.91 Å; chains: 1; bounding box: 47×36×65 Å